Protein AF-A0A383DMU8-F1 (afdb_monomer)

Organism: NCBI:txid408172

pLDDT: mean 81.97, std 8.46, range [46.34, 93.81]

Foldseek 3Di:
DQAWEPLWADLLVCVVVVHQLEPVNPCSVPPVLSVVLRVQVNVVCVVVPPPNDIDSDYSSVSSHVSVVVVVVVVVVVVVVVCVVCVLQCPPDDPPDDCPPHDRDRDCPSVLQVVLVVCVVVVNHHDDDDDDDDDDDDPPDDDDDCCVGPVVPPPVDDDDDDDDDDDDDPPVVD

Secondary structure (DSSP, 8-state):
------S---HHHHHHTT--SSSS-SSTT-HHHHHHHHHHHHHHHHHHTTTTS-----HHHHHHHHHHHHHHHHHHHHHHHHHHHHHHHTTPPTT---TTSPPPP-SHHHHHHHHHHHHHHTSSSSS----------TT-----HIIIIIIIIISS----------PPPGGG-

Radius of gyration: 35.56 Å; Cα contacts (8 Å, |Δi|>4): 123; chains: 1; bounding box: 72×36×106 Å

Mean predicted aligned error: 13.1 Å

Solvent-accessible surface area (backbone atoms only — not comparable to full-atom values): 11157 Å² total; per-residue (Å²): 130,85,67,58,52,84,86,72,53,59,52,66,60,42,42,73,72,71,48,75,58,36,92,81,55,86,49,75,87,36,69,68,52,39,59,46,41,30,52,46,37,52,50,52,44,42,73,74,35,44,90,84,41,92,42,66,68,47,59,53,60,42,36,36,55,50,53,51,52,56,53,49,53,52,50,52,54,50,53,52,54,46,65,74,41,43,68,52,53,60,90,57,71,90,86,73,85,57,80,100,51,86,81,73,82,59,63,62,57,59,47,59,58,44,24,57,52,25,36,75,70,71,78,45,53,88,60,87,90,80,88,84,87,80,90,86,60,94,93,65,92,80,80,65,56,54,75,73,40,23,61,75,76,65,74,50,93,77,84,91,88,81,85,84,87,80,77,81,58,78,86,83,107

Structure (mmCIF, N/CA/C/O backbone):
data_AF-A0A383DMU8-F1
#
_entry.id   AF-A0A383DMU8-F1
#
loop_
_atom_site.group_PDB
_atom_site.id
_atom_site.type_symbol
_atom_site.label_atom_id
_atom_site.label_alt_id
_atom_site.label_comp_id
_atom_site.label_asym_id
_atom_site.label_entity_id
_atom_site.label_seq_id
_atom_site.pdbx_PDB_ins_code
_atom_site.Cartn_x
_atom_site.Cartn_y
_atom_site.Cartn_z
_atom_site.occupancy
_atom_site.B_iso_or_equiv
_atom_site.auth_seq_id
_atom_site.auth_comp_id
_atom_site.auth_asym_id
_atom_site.auth_atom_id
_atom_site.pdbx_PDB_model_num
ATOM 1 N N . MET A 1 1 ? 6.162 -5.102 -42.170 1.00 58.09 1 MET A N 1
ATOM 2 C CA . MET A 1 1 ? 7.513 -5.240 -41.597 1.00 58.09 1 MET A CA 1
ATOM 3 C C . MET A 1 1 ? 7.301 -5.557 -40.138 1.00 58.09 1 MET A C 1
ATOM 5 O O . MET A 1 1 ? 6.495 -4.875 -39.518 1.00 58.09 1 MET A O 1
ATOM 9 N N . GLU A 1 2 ? 7.880 -6.646 -39.657 1.00 69.31 2 GLU A N 1
ATOM 10 C CA . GLU A 1 2 ? 7.761 -7.047 -38.256 1.00 69.31 2 GLU A CA 1
ATOM 11 C C . GLU A 1 2 ? 8.445 -5.996 -37.378 1.00 69.31 2 GLU A C 1
ATOM 13 O O . GLU A 1 2 ? 9.512 -5.488 -37.734 1.00 69.31 2 GLU A O 1
ATOM 18 N N . ALA A 1 3 ? 7.771 -5.583 -36.309 1.00 76.88 3 ALA A N 1
ATOM 19 C CA . ALA A 1 3 ? 8.238 -4.509 -35.451 1.00 76.88 3 ALA A CA 1
ATOM 20 C C . ALA A 1 3 ? 9.238 -5.106 -34.450 1.00 76.88 3 ALA A C 1
ATOM 22 O O . ALA A 1 3 ? 8.846 -5.793 -33.513 1.00 76.88 3 ALA A O 1
ATOM 23 N N . ILE A 1 4 ? 10.530 -4.919 -34.720 1.00 84.38 4 ILE A N 1
ATOM 24 C CA . ILE A 1 4 ? 11.628 -5.405 -33.876 1.00 84.38 4 ILE A CA 1
ATOM 25 C C . ILE A 1 4 ? 12.068 -4.270 -32.954 1.00 84.38 4 ILE A C 1
ATOM 27 O O . ILE A 1 4 ? 12.128 -3.113 -33.383 1.00 84.38 4 ILE A O 1
ATOM 31 N N . TRP A 1 5 ? 12.427 -4.621 -31.719 1.00 85.75 5 TRP A N 1
ATOM 32 C CA . TRP A 1 5 ? 12.979 -3.703 -30.731 1.00 85.75 5 TRP A CA 1
ATOM 33 C C . TRP A 1 5 ? 14.100 -2.830 -31.334 1.00 85.75 5 TRP A C 1
ATOM 35 O O . TRP A 1 5 ? 15.107 -3.374 -31.803 1.00 85.75 5 TRP A O 1
ATOM 45 N N . PRO A 1 6 ? 13.988 -1.488 -31.294 1.00 83.50 6 PRO A N 1
ATOM 46 C CA . PRO A 1 6 ? 14.930 -0.590 -31.969 1.00 83.50 6 PRO A CA 1
ATOM 47 C C . PRO A 1 6 ? 16.274 -0.432 -31.235 1.00 83.50 6 PRO A C 1
ATOM 49 O O . PRO A 1 6 ? 17.180 0.228 -31.739 1.00 83.50 6 PRO A O 1
ATOM 52 N N . GLY A 1 7 ? 16.431 -1.033 -30.050 1.00 82.12 7 GLY A N 1
ATOM 53 C CA . GLY A 1 7 ? 17.655 -0.944 -29.247 1.00 82.12 7 GLY A CA 1
ATOM 54 C C . GLY A 1 7 ? 17.663 0.186 -28.220 1.00 82.12 7 GLY A C 1
ATOM 55 O O . GLY A 1 7 ? 18.616 0.280 -27.446 1.00 82.12 7 GLY A O 1
ATOM 56 N N . SER A 1 8 ? 16.613 1.001 -28.187 1.00 85.38 8 SER A N 1
ATOM 57 C CA . SER A 1 8 ? 16.425 2.106 -27.252 1.00 85.38 8 SER A CA 1
ATOM 58 C C . SER A 1 8 ? 14.949 2.280 -26.911 1.00 85.38 8 SER A C 1
ATOM 60 O O . SER A 1 8 ? 14.076 1.838 -27.649 1.00 85.38 8 SER A O 1
ATOM 62 N N . SER A 1 9 ? 14.697 2.955 -25.797 1.00 88.25 9 SER A N 1
ATOM 63 C CA . SER A 1 9 ? 13.372 3.361 -25.339 1.00 88.25 9 SER A CA 1
ATOM 64 C C . SER A 1 9 ? 13.342 4.882 -25.275 1.00 88.25 9 SER A C 1
ATOM 66 O O . SER A 1 9 ? 14.337 5.471 -24.842 1.00 88.25 9 SER A O 1
ATOM 68 N N . SER A 1 10 ? 12.232 5.478 -25.704 1.00 88.00 10 SER A N 1
ATOM 69 C CA . SER A 1 10 ? 12.032 6.929 -25.747 1.00 88.00 10 SER A CA 1
ATOM 70 C C . SER A 1 10 ? 10.674 7.315 -25.148 1.00 88.00 10 SER A C 1
ATOM 72 O O . SER A 1 10 ? 9.817 7.889 -25.824 1.00 88.00 10 SER A O 1
ATOM 74 N N . PHE A 1 11 ? 10.460 6.999 -23.868 1.00 89.69 11 PHE A N 1
ATOM 75 C CA . PHE A 1 11 ? 9.178 7.219 -23.193 1.00 89.69 11 PHE A CA 1
ATOM 76 C C . PHE A 1 11 ? 8.732 8.683 -23.287 1.00 89.69 11 PHE A C 1
ATOM 78 O O . PHE A 1 11 ? 7.648 8.981 -23.788 1.00 89.69 11 PHE A O 1
ATOM 85 N N . SER A 1 12 ? 9.585 9.619 -22.864 1.00 86.75 12 SER A N 1
ATOM 86 C CA . SER A 1 12 ? 9.238 11.046 -22.816 1.00 86.75 12 SER A CA 1
ATOM 87 C C . SER A 1 12 ? 8.983 11.654 -24.197 1.00 86.75 12 SER A C 1
ATOM 89 O O . SER A 1 12 ? 8.193 12.587 -24.316 1.00 86.75 12 SER A O 1
ATOM 91 N N . GLU A 1 13 ? 9.629 11.134 -25.244 1.00 86.06 13 GLU A N 1
ATOM 92 C CA . GLU A 1 13 ? 9.410 11.585 -26.624 1.00 86.06 13 GLU A CA 1
ATOM 93 C C . GLU A 1 13 ? 8.046 11.111 -27.135 1.00 86.06 13 GLU A C 1
ATOM 95 O O . GLU A 1 13 ? 7.332 11.892 -27.762 1.00 86.06 13 GLU A O 1
ATOM 100 N N . SER A 1 14 ? 7.652 9.873 -26.810 1.00 85.19 14 SER A N 1
ATOM 101 C CA . SER A 1 14 ? 6.321 9.356 -27.149 1.00 85.19 14 SER A CA 1
ATOM 102 C C . SER A 1 14 ? 5.210 10.143 -26.441 1.00 85.19 14 SER A C 1
ATOM 104 O O . SER A 1 14 ? 4.265 10.589 -27.088 1.00 85.19 14 SER A O 1
ATOM 106 N N . TYR A 1 15 ? 5.381 10.446 -25.149 1.00 86.19 15 TYR A N 1
ATOM 107 C CA . TYR A 1 15 ? 4.432 11.265 -24.395 1.00 86.19 15 TYR A CA 1
ATOM 108 C C . TYR A 1 15 ? 4.341 12.700 -24.941 1.00 86.19 15 TYR A C 1
ATOM 110 O O . TYR A 1 15 ? 3.251 13.243 -25.122 1.00 86.19 15 TYR A O 1
ATOM 118 N N . ALA A 1 16 ? 5.480 13.320 -25.273 1.00 84.31 16 ALA A N 1
ATOM 119 C CA . ALA A 1 16 ? 5.519 14.663 -25.857 1.00 84.31 16 ALA A CA 1
ATOM 120 C C . ALA A 1 16 ? 4.889 14.733 -27.260 1.00 84.31 16 ALA A C 1
ATOM 122 O O . ALA A 1 16 ? 4.402 15.793 -27.658 1.00 84.31 16 ALA A O 1
ATOM 123 N N . ALA A 1 17 ? 4.872 13.618 -27.997 1.00 84.19 17 ALA A N 1
ATOM 124 C CA . ALA A 1 17 ? 4.175 13.492 -29.275 1.00 84.19 17 ALA A CA 1
ATOM 125 C C . ALA A 1 17 ? 2.642 13.391 -29.128 1.00 84.19 17 ALA A C 1
ATOM 127 O O . ALA A 1 17 ? 1.936 13.394 -30.135 1.00 84.19 17 ALA A O 1
ATOM 128 N N . GLY A 1 18 ? 2.123 13.358 -27.895 1.00 79.00 18 GLY A N 1
ATOM 129 C CA . GLY A 1 18 ? 0.696 13.236 -27.600 1.00 79.00 18 GLY A CA 1
ATOM 130 C C . GLY A 1 18 ? 0.189 11.795 -27.585 1.00 79.00 18 GLY A C 1
ATOM 131 O O . GLY A 1 18 ? -1.024 11.590 -27.544 1.00 79.00 18 GLY A O 1
ATOM 132 N N . GLU A 1 19 ? 1.090 10.812 -27.618 1.00 82.94 19 GLU A N 1
ATOM 133 C CA . GLU A 1 19 ? 0.740 9.404 -27.443 1.00 82.94 19 GLU A CA 1
ATOM 134 C C . GLU A 1 19 ? 0.493 9.097 -25.960 1.00 82.94 19 GLU A C 1
ATOM 136 O O . GLU A 1 19 ? 0.987 9.788 -25.067 1.00 82.94 19 GLU A O 1
ATOM 141 N N . SER A 1 20 ? -0.267 8.035 -25.691 1.00 83.94 20 SER A N 1
ATOM 142 C CA . SER A 1 20 ? -0.412 7.465 -24.347 1.00 83.94 20 SER A CA 1
ATOM 143 C C . SER A 1 20 ? 0.563 6.290 -24.207 1.00 83.94 20 SER A C 1
ATOM 145 O O . SER A 1 20 ? 0.219 5.180 -24.622 1.00 83.94 20 SER A O 1
ATOM 147 N N . PRO A 1 21 ? 1.796 6.512 -23.703 1.00 83.88 21 PRO A N 1
ATOM 148 C CA . PRO A 1 21 ? 2.819 5.468 -23.617 1.00 83.88 21 PRO A CA 1
ATOM 149 C C . PRO A 1 21 ? 2.405 4.313 -22.711 1.00 83.88 21 PRO A C 1
ATOM 151 O O . PRO A 1 21 ? 2.815 3.174 -22.940 1.00 83.88 21 PRO A O 1
ATOM 154 N N . THR A 1 22 ? 1.587 4.590 -21.697 1.00 89.00 22 THR A N 1
ATOM 155 C CA . THR A 1 22 ? 1.036 3.567 -20.818 1.00 89.00 22 THR A CA 1
ATOM 156 C C . THR A 1 22 ? -0.494 3.513 -20.910 1.00 89.00 22 THR A C 1
ATOM 158 O O . THR A 1 22 ? -1.134 4.529 -21.196 1.00 89.00 22 THR A O 1
ATOM 161 N N . PRO A 1 23 ? -1.123 2.338 -20.705 1.00 86.06 23 PRO A N 1
ATOM 162 C CA . PRO A 1 23 ? -2.574 2.209 -20.819 1.00 86.06 23 PRO A CA 1
ATOM 163 C C . PRO A 1 23 ? -3.357 2.977 -19.753 1.00 86.06 23 PRO A C 1
ATOM 165 O O . PRO A 1 23 ? -4.471 3.424 -20.038 1.00 86.06 23 PRO A O 1
ATOM 168 N N . TRP A 1 24 ? -2.827 3.091 -18.528 1.00 85.75 24 TRP A N 1
ATOM 169 C CA . TRP A 1 24 ? -3.516 3.788 -17.440 1.00 85.75 24 TRP A CA 1
ATOM 170 C C . TRP A 1 24 ? -3.063 5.239 -17.277 1.00 85.75 24 TRP A C 1
ATOM 172 O O . TRP A 1 24 ? -3.841 6.046 -16.763 1.00 85.75 24 TRP A O 1
ATOM 182 N N . GLY A 1 25 ? -1.856 5.588 -17.724 1.00 88.38 25 GLY A N 1
ATOM 183 C CA . GLY A 1 25 ? -1.352 6.957 -17.688 1.00 88.38 25 GLY A CA 1
ATOM 184 C C . GLY A 1 25 ? -1.151 7.495 -16.272 1.00 88.38 25 GLY A C 1
ATOM 185 O O . GLY A 1 25 ? -1.189 8.708 -16.063 1.00 88.38 25 GLY A O 1
ATOM 186 N N . LEU A 1 26 ? -0.980 6.618 -15.276 1.00 88.25 26 LEU A N 1
ATOM 187 C CA . LEU A 1 26 ? -0.925 7.011 -13.862 1.00 88.25 26 LEU A CA 1
ATOM 188 C C . LEU A 1 26 ? 0.337 7.811 -13.540 1.00 88.25 26 LEU A C 1
ATOM 190 O O . LEU A 1 26 ? 0.319 8.671 -12.658 1.00 88.25 26 LEU A O 1
ATOM 194 N N . TYR A 1 27 ? 1.424 7.514 -14.251 1.00 90.12 27 TYR A N 1
ATOM 195 C CA . TYR A 1 27 ? 2.757 8.051 -13.984 1.00 90.12 27 TYR A CA 1
ATOM 196 C C . TYR A 1 27 ? 3.387 8.736 -15.205 1.00 90.12 27 TYR A C 1
ATOM 198 O O . TYR A 1 27 ? 4.564 9.086 -15.170 1.00 90.12 27 TYR A O 1
ATOM 206 N N . ASP A 1 28 ? 2.623 8.973 -16.274 1.00 88.75 28 ASP A N 1
ATOM 207 C CA . ASP A 1 28 ? 3.149 9.518 -17.536 1.00 88.75 28 ASP A CA 1
ATOM 208 C C . ASP A 1 28 ? 3.741 10.930 -17.383 1.00 88.75 28 ASP A C 1
ATOM 210 O O . ASP A 1 28 ? 4.656 11.318 -18.105 1.00 88.75 28 ASP A O 1
ATOM 214 N N . THR A 1 29 ? 3.260 11.697 -16.401 1.00 88.94 29 THR A N 1
ATOM 215 C CA . THR A 1 29 ? 3.792 13.027 -16.068 1.00 88.94 29 THR A CA 1
ATOM 216 C C . THR A 1 29 ? 4.976 12.998 -15.099 1.00 88.94 29 THR A C 1
ATOM 218 O O . THR A 1 29 ? 5.561 14.047 -14.827 1.00 88.94 29 THR A O 1
ATOM 221 N N . ASP A 1 30 ? 5.301 11.842 -14.517 1.00 90.56 30 ASP A N 1
ATOM 222 C CA . ASP A 1 30 ? 6.342 11.713 -13.498 1.00 90.56 30 ASP A CA 1
ATOM 223 C C . ASP A 1 30 ? 7.722 11.502 -14.143 1.00 90.56 30 ASP A C 1
ATOM 225 O O . ASP A 1 30 ? 8.009 10.494 -14.794 1.00 90.56 30 ASP A O 1
ATOM 229 N N . ASN A 1 31 ? 8.618 12.466 -13.930 1.00 90.56 31 ASN A N 1
ATOM 230 C CA . ASN A 1 31 ? 9.966 12.441 -14.487 1.00 90.56 31 ASN A CA 1
ATOM 231 C C . ASN A 1 31 ? 10.832 11.289 -13.935 1.00 90.56 31 ASN A C 1
ATOM 233 O O . ASN A 1 31 ? 11.716 10.797 -14.638 1.00 90.56 31 ASN A O 1
ATOM 237 N N . GLU A 1 32 ? 10.614 10.844 -12.693 1.00 91.44 32 GLU A N 1
ATOM 238 C CA . GLU A 1 32 ? 11.346 9.696 -12.141 1.00 91.44 32 GLU A CA 1
ATOM 239 C C . GLU A 1 32 ? 10.857 8.381 -12.748 1.00 91.44 32 GLU A C 1
ATOM 241 O O . GLU A 1 32 ? 11.673 7.509 -13.076 1.00 91.44 32 GLU A O 1
ATOM 246 N N . PHE A 1 33 ? 9.543 8.254 -12.943 1.00 92.50 33 PHE A N 1
ATOM 247 C CA . PHE A 1 33 ? 8.941 7.089 -13.581 1.00 92.50 33 PHE A CA 1
ATOM 248 C C . PHE A 1 33 ? 9.378 6.969 -15.039 1.00 92.50 33 PHE A C 1
ATOM 250 O O . PHE A 1 33 ? 9.944 5.944 -15.413 1.00 92.50 33 PHE A O 1
ATOM 257 N N . THR A 1 34 ? 9.196 8.024 -15.837 1.00 91.31 34 THR A N 1
ATOM 258 C CA . THR A 1 34 ? 9.556 8.046 -17.268 1.00 91.31 34 THR A CA 1
ATOM 259 C C . THR A 1 34 ? 11.032 7.689 -17.493 1.00 91.31 34 THR A C 1
ATOM 261 O O . THR A 1 34 ? 11.350 6.787 -18.268 1.00 91.31 34 THR A O 1
ATOM 264 N N . ALA A 1 35 ? 11.950 8.283 -16.720 1.00 91.88 35 ALA A N 1
ATOM 265 C CA . ALA A 1 35 ? 13.378 7.966 -16.796 1.00 91.88 35 ALA A CA 1
ATOM 266 C C . ALA A 1 35 ? 13.716 6.530 -16.345 1.00 91.88 35 ALA A C 1
ATOM 268 O O . ALA A 1 35 ? 14.719 5.951 -16.781 1.00 91.88 35 ALA A O 1
ATOM 269 N N . SER A 1 36 ? 12.927 5.955 -15.436 1.00 93.00 36 SER A N 1
ATOM 270 C CA . SER A 1 36 ? 13.098 4.574 -14.972 1.00 93.00 36 SER A CA 1
ATOM 271 C C . SER A 1 36 ? 12.505 3.563 -15.950 1.00 93.00 36 SER A C 1
ATOM 273 O O . SER A 1 36 ? 13.098 2.501 -16.138 1.00 93.00 36 SER A O 1
ATOM 275 N N . ALA A 1 37 ? 11.412 3.913 -16.628 1.00 92.69 37 ALA A N 1
ATOM 276 C CA . ALA A 1 37 ? 10.772 3.104 -17.656 1.00 92.69 37 ALA A CA 1
ATOM 277 C C . ALA A 1 37 ? 11.727 2.852 -18.835 1.00 92.69 37 ALA A C 1
ATOM 279 O O . ALA A 1 37 ? 11.906 1.704 -19.246 1.00 92.69 37 ALA A O 1
ATOM 280 N N . ASP A 1 38 ? 12.448 3.882 -19.295 1.00 92.62 38 ASP A N 1
ATOM 281 C CA . ASP A 1 38 ? 13.452 3.729 -20.356 1.00 92.62 38 ASP A CA 1
ATOM 282 C C . ASP A 1 38 ? 14.620 2.823 -19.938 1.00 92.62 38 ASP A C 1
ATOM 284 O O . ASP A 1 38 ? 15.114 1.997 -20.716 1.00 92.62 38 ASP A O 1
ATOM 288 N N . LYS A 1 39 ? 15.071 2.932 -18.683 1.00 92.94 39 LYS A N 1
ATOM 289 C CA . LYS A 1 39 ? 16.115 2.050 -18.135 1.00 92.94 39 LYS A CA 1
ATOM 290 C C . LYS A 1 39 ? 15.618 0.613 -18.005 1.00 92.94 39 LYS A C 1
ATOM 292 O O . LYS A 1 39 ? 16.369 -0.313 -18.318 1.00 92.94 39 LYS A O 1
ATOM 297 N N . PHE A 1 40 ? 14.375 0.428 -17.564 1.00 93.56 40 PHE A N 1
ATOM 298 C CA . PHE A 1 40 ? 13.742 -0.877 -17.424 1.00 93.56 40 PHE A CA 1
ATOM 299 C C . PHE A 1 40 ? 13.590 -1.570 -18.778 1.00 93.56 40 PHE A C 1
ATOM 301 O O . PHE A 1 40 ? 14.017 -2.715 -18.904 1.00 93.56 40 PHE A O 1
ATOM 308 N N . ALA A 1 41 ? 13.090 -0.876 -19.802 1.00 93.19 41 ALA A N 1
ATOM 309 C CA . ALA A 1 41 ? 12.941 -1.431 -21.146 1.00 93.19 41 ALA A CA 1
ATOM 310 C C . ALA A 1 41 ? 14.293 -1.891 -21.723 1.00 93.19 41 ALA A C 1
ATOM 312 O O . ALA A 1 41 ? 14.433 -3.022 -22.189 1.00 93.19 41 ALA A O 1
ATOM 313 N N . ASN A 1 42 ? 15.343 -1.074 -21.572 1.00 92.00 42 ASN A N 1
ATOM 314 C CA . ASN A 1 42 ? 16.703 -1.449 -21.971 1.00 92.00 42 ASN A CA 1
ATOM 315 C C . ASN A 1 42 ? 17.251 -2.658 -21.193 1.00 92.00 42 ASN A C 1
ATOM 317 O O . ASN A 1 42 ? 17.947 -3.506 -21.757 1.00 92.00 42 ASN A O 1
ATOM 321 N N . TRP A 1 43 ? 16.980 -2.738 -19.890 1.00 93.31 43 TRP A N 1
ATOM 322 C CA . TRP A 1 43 ? 17.396 -3.868 -19.061 1.00 93.31 43 TRP A CA 1
ATOM 323 C C . TRP A 1 43 ? 16.647 -5.155 -19.429 1.00 93.31 43 TRP A C 1
ATOM 325 O O . TRP A 1 43 ? 17.274 -6.206 -19.575 1.00 93.31 43 TRP A O 1
ATOM 335 N N . ALA A 1 44 ? 15.332 -5.070 -19.635 1.00 92.75 44 ALA A N 1
ATOM 336 C CA . ALA A 1 44 ? 14.481 -6.189 -20.014 1.00 92.75 44 ALA A CA 1
ATOM 337 C C . ALA A 1 44 ? 14.875 -6.739 -21.390 1.00 92.75 44 ALA A C 1
ATOM 339 O O . ALA A 1 44 ? 15.099 -7.942 -21.522 1.00 92.75 44 ALA A O 1
ATOM 340 N N . ALA A 1 45 ? 15.088 -5.864 -22.378 1.00 91.69 45 ALA A N 1
ATOM 341 C CA . ALA A 1 45 ? 15.561 -6.250 -23.705 1.00 91.69 45 ALA A CA 1
ATOM 342 C C . ALA A 1 45 ? 16.929 -6.960 -23.649 1.00 91.69 45 ALA A C 1
ATOM 344 O O . ALA A 1 45 ? 17.120 -8.016 -24.251 1.00 91.69 45 ALA A O 1
ATOM 345 N N . LYS A 1 46 ? 17.884 -6.455 -22.856 1.00 91.50 46 LYS A N 1
ATOM 346 C CA . LYS A 1 46 ? 19.180 -7.138 -22.664 1.00 91.50 46 LYS A CA 1
ATOM 347 C C . LYS A 1 46 ? 19.025 -8.507 -22.007 1.00 91.50 46 LYS A C 1
ATOM 349 O O . LYS A 1 46 ? 19.689 -9.457 -22.411 1.00 91.50 46 LYS A O 1
ATOM 354 N N . ARG A 1 47 ? 18.142 -8.627 -21.012 1.00 91.38 47 ARG A N 1
ATOM 355 C CA . ARG A 1 47 ? 17.878 -9.894 -20.315 1.00 91.38 47 ARG A CA 1
ATOM 356 C C . ARG A 1 47 ? 17.237 -10.938 -21.229 1.00 91.38 47 ARG A C 1
ATOM 358 O O . ARG A 1 47 ? 17.517 -12.122 -21.081 1.00 91.38 47 ARG A O 1
ATOM 365 N N . LEU A 1 48 ? 16.412 -10.494 -22.170 1.00 90.94 48 LEU A N 1
ATOM 366 C CA . LEU A 1 48 ? 15.798 -11.334 -23.195 1.00 90.94 48 LEU A CA 1
ATOM 367 C C . LEU A 1 48 ? 16.770 -11.724 -24.321 1.00 90.94 48 LEU A C 1
ATOM 369 O O . LEU A 1 48 ? 16.442 -12.603 -25.108 1.00 90.94 48 LEU A O 1
ATOM 373 N N . GLY A 1 49 ? 17.968 -11.132 -24.379 1.00 89.69 49 GLY A N 1
ATOM 374 C CA . GLY A 1 49 ? 19.043 -11.548 -25.284 1.00 89.69 49 GLY A CA 1
ATOM 375 C C . GLY A 1 49 ? 19.401 -10.552 -26.387 1.00 89.69 49 GLY A C 1
ATOM 376 O O . GLY A 1 49 ? 20.235 -10.882 -27.230 1.00 89.69 49 GLY A O 1
ATOM 377 N N . TYR A 1 50 ? 18.840 -9.339 -26.396 1.00 89.75 50 TYR A N 1
ATOM 378 C CA . TYR A 1 50 ? 19.280 -8.287 -27.318 1.00 89.75 50 TYR A CA 1
ATOM 379 C C . TYR A 1 50 ? 20.727 -7.862 -27.004 1.00 89.75 50 TYR A C 1
ATOM 381 O O . TYR A 1 50 ? 21.060 -7.668 -25.829 1.00 89.75 50 TYR A O 1
ATOM 389 N N . PRO A 1 51 ? 21.606 -7.678 -28.009 1.00 88.19 51 PRO A N 1
ATOM 390 C CA . PRO A 1 51 ? 21.348 -7.674 -29.458 1.00 88.19 51 PRO A CA 1
ATOM 391 C C . PRO A 1 51 ? 21.582 -9.019 -30.174 1.00 88.19 51 PRO A C 1
ATOM 393 O O . PRO A 1 51 ? 21.570 -9.063 -31.399 1.00 88.19 51 PRO A O 1
ATOM 396 N N . ILE A 1 52 ? 21.846 -10.108 -29.446 1.00 88.12 52 ILE A N 1
ATOM 397 C CA . ILE A 1 52 ? 22.155 -11.426 -30.035 1.00 88.12 52 ILE A CA 1
ATOM 398 C C . ILE A 1 52 ? 20.891 -12.075 -30.616 1.00 88.12 52 ILE A C 1
ATOM 400 O O . ILE A 1 52 ? 20.951 -12.715 -31.663 1.00 88.12 52 ILE A O 1
ATOM 404 N N . MET A 1 53 ? 19.753 -11.902 -29.942 1.00 88.69 53 MET A N 1
ATOM 405 C CA . MET A 1 53 ? 18.438 -12.353 -30.395 1.00 88.69 53 MET A CA 1
ATOM 406 C C . MET A 1 53 ? 17.555 -11.154 -30.745 1.00 88.69 53 MET A C 1
ATOM 408 O O . MET A 1 53 ? 17.620 -10.112 -30.087 1.00 88.69 53 MET A O 1
ATOM 412 N N . ALA A 1 54 ? 16.725 -11.312 -31.778 1.00 88.25 54 ALA A N 1
ATOM 413 C CA . ALA A 1 54 ? 15.703 -10.332 -32.124 1.00 88.25 54 ALA A CA 1
ATOM 414 C C . ALA A 1 54 ? 14.550 -10.411 -31.115 1.00 88.25 54 ALA A C 1
ATOM 416 O O . ALA A 1 54 ? 14.115 -11.500 -30.746 1.00 88.25 54 ALA A O 1
ATOM 417 N N . ILE A 1 55 ? 14.079 -9.252 -30.665 1.00 87.69 55 ILE A N 1
ATOM 418 C CA . ILE A 1 55 ? 12.980 -9.128 -29.710 1.00 87.69 55 ILE A CA 1
ATOM 419 C C . ILE A 1 55 ? 11.819 -8.444 -30.421 1.00 87.69 55 ILE A C 1
ATOM 421 O O . ILE A 1 55 ? 12.004 -7.369 -30.985 1.00 87.69 55 ILE A O 1
ATOM 425 N N . GLU A 1 56 ? 10.644 -9.069 -30.378 1.00 89.75 56 GLU A N 1
ATOM 426 C CA . GLU A 1 56 ? 9.393 -8.549 -30.962 1.00 89.75 56 GLU A CA 1
ATOM 427 C C . GLU A 1 56 ? 8.585 -7.688 -29.976 1.00 89.75 56 GLU A C 1
ATOM 429 O O . GLU A 1 56 ? 7.666 -6.972 -30.366 1.00 89.75 56 GLU A O 1
ATOM 434 N N . LEU A 1 57 ? 8.911 -7.760 -28.681 1.00 88.56 57 LEU A N 1
ATOM 435 C CA . LEU A 1 57 ? 8.354 -6.864 -27.668 1.00 88.56 57 LEU A CA 1
ATOM 436 C C . LEU A 1 57 ? 8.861 -5.441 -27.908 1.00 88.56 57 LEU A C 1
ATOM 438 O O . LEU A 1 57 ? 10.071 -5.206 -27.948 1.00 88.56 57 LEU A O 1
ATOM 442 N N . GLN A 1 58 ? 7.919 -4.509 -28.010 1.00 88.88 58 GLN A N 1
ATOM 443 C CA . GLN A 1 58 ? 8.177 -3.085 -28.142 1.00 88.88 58 GLN A CA 1
ATOM 444 C C . GLN A 1 58 ? 8.192 -2.405 -26.770 1.00 88.88 58 GLN A C 1
ATOM 446 O O . GLN A 1 58 ? 7.953 -2.994 -25.712 1.00 88.88 58 GLN A O 1
ATOM 451 N N . ASP A 1 59 ? 8.529 -1.128 -26.806 1.00 87.44 59 ASP A N 1
ATOM 452 C CA . ASP A 1 59 ? 8.693 -0.241 -25.660 1.00 87.44 59 ASP A CA 1
ATOM 453 C C . ASP A 1 59 ? 7.395 -0.082 -24.882 1.00 87.44 59 ASP A C 1
ATOM 455 O O . ASP A 1 59 ? 7.388 -0.269 -23.667 1.00 87.44 59 ASP A O 1
ATOM 459 N N . THR A 1 60 ? 6.284 0.065 -25.594 1.00 88.69 60 THR A N 1
ATOM 460 C CA . THR A 1 60 ? 4.927 0.072 -25.030 1.00 88.69 60 THR A CA 1
ATOM 461 C C . THR A 1 60 ? 4.610 -1.138 -24.142 1.00 88.69 60 THR A C 1
ATOM 463 O O . THR A 1 60 ? 4.050 -0.966 -23.055 1.00 88.69 60 THR A O 1
ATOM 466 N N . GLN A 1 61 ? 4.995 -2.365 -24.524 1.00 89.94 61 GLN A N 1
ATOM 467 C CA . GLN A 1 61 ? 4.759 -3.541 -23.674 1.00 89.94 61 GLN A CA 1
ATOM 468 C C . GLN A 1 61 ? 5.635 -3.524 -22.416 1.00 89.94 61 GLN A C 1
ATOM 470 O O . GLN A 1 61 ? 5.168 -3.901 -21.338 1.00 89.94 61 GLN A O 1
ATOM 475 N N . PHE A 1 62 ? 6.887 -3.066 -22.519 1.00 91.75 62 PHE A N 1
ATOM 476 C CA . PHE A 1 62 ? 7.757 -2.930 -21.349 1.00 91.75 62 PHE A CA 1
ATOM 477 C C . PHE A 1 62 ? 7.267 -1.838 -20.394 1.00 91.75 62 PHE A C 1
ATOM 479 O O . PHE A 1 62 ? 7.265 -2.058 -19.183 1.00 91.75 62 PHE A O 1
ATOM 486 N N . TRP A 1 63 ? 6.812 -0.698 -20.915 1.00 92.56 63 TRP A N 1
ATOM 487 C CA . TRP A 1 63 ? 6.254 0.392 -20.116 1.00 92.56 63 TRP A CA 1
ATOM 488 C C . TRP A 1 63 ? 4.976 -0.024 -19.394 1.00 92.56 63 TRP A C 1
ATOM 490 O O . TRP A 1 63 ? 4.839 0.248 -18.205 1.00 92.56 63 TRP A O 1
ATOM 500 N N . THR A 1 64 ? 4.093 -0.763 -20.071 1.00 92.25 64 THR A N 1
ATOM 501 C CA . THR A 1 64 ? 2.866 -1.305 -19.466 1.00 92.25 64 THR A CA 1
ATOM 502 C C . THR A 1 64 ? 3.186 -2.246 -18.303 1.00 92.25 64 THR A C 1
ATOM 504 O O . THR A 1 64 ? 2.629 -2.110 -17.217 1.00 92.25 64 THR A O 1
ATOM 507 N N . CYS A 1 65 ? 4.128 -3.177 -18.499 1.00 92.06 65 CYS A N 1
ATOM 508 C CA . CYS A 1 65 ? 4.543 -4.104 -17.443 1.00 92.06 65 CYS A CA 1
ATOM 509 C C . CYS A 1 65 ? 5.179 -3.368 -16.249 1.00 92.06 65 CYS A C 1
ATOM 511 O O . CYS A 1 65 ? 4.996 -3.754 -15.091 1.00 92.06 65 CYS A O 1
ATOM 513 N N . PHE A 1 66 ? 5.921 -2.293 -16.524 1.00 93.56 66 PHE A N 1
ATOM 514 C CA . PHE A 1 66 ? 6.530 -1.466 -15.491 1.00 93.56 66 PHE A CA 1
ATOM 515 C C . PHE A 1 66 ? 5.486 -0.671 -14.695 1.00 93.56 66 PHE A C 1
ATOM 517 O O . PHE A 1 66 ? 5.549 -0.670 -13.466 1.00 93.56 66 PHE A O 1
ATOM 524 N N . GLU A 1 67 ? 4.502 -0.062 -15.367 1.00 93.81 67 GLU A N 1
ATOM 525 C CA . GLU A 1 67 ? 3.378 0.630 -14.721 1.00 93.81 67 GLU A CA 1
ATOM 526 C C . GLU A 1 67 ? 2.609 -0.320 -13.791 1.00 93.81 67 GLU A C 1
ATOM 528 O O . GLU A 1 67 ? 2.447 -0.024 -12.605 1.00 93.81 67 GLU A O 1
ATOM 533 N N . GLU A 1 68 ? 2.232 -1.500 -14.295 1.00 93.00 68 GLU A N 1
ATOM 534 C CA . GLU A 1 68 ? 1.542 -2.532 -13.514 1.00 93.00 68 GLU A CA 1
ATOM 535 C C . GLU A 1 68 ? 2.339 -2.919 -12.261 1.00 93.00 68 GLU A C 1
ATOM 537 O O . GLU A 1 68 ? 1.804 -2.907 -11.152 1.00 93.00 68 GLU A O 1
ATOM 542 N N . SER A 1 69 ? 3.637 -3.194 -12.416 1.00 93.19 69 SER A N 1
ATOM 543 C CA . SER A 1 69 ? 4.504 -3.628 -11.314 1.00 93.19 69 SER A CA 1
ATOM 544 C C . SER A 1 69 ? 4.615 -2.573 -10.204 1.00 93.19 69 SER A C 1
ATOM 546 O O . SER A 1 69 ? 4.599 -2.905 -9.015 1.00 93.19 69 SER A O 1
ATOM 548 N N . VAL A 1 70 ? 4.721 -1.290 -10.570 1.00 92.62 70 VAL A N 1
ATOM 549 C CA . VAL A 1 70 ? 4.804 -0.175 -9.610 1.00 92.62 70 VAL A CA 1
ATOM 550 C C . VAL A 1 70 ? 3.483 -0.006 -8.859 1.00 92.62 70 VAL A C 1
ATOM 552 O O . VAL A 1 70 ? 3.476 0.153 -7.629 1.00 92.62 70 VAL A O 1
ATOM 555 N N . THR A 1 71 ? 2.357 -0.076 -9.571 1.00 92.88 71 THR A N 1
ATOM 556 C CA . THR A 1 71 ? 1.029 0.024 -8.961 1.00 92.88 71 THR A CA 1
ATOM 557 C C . THR A 1 71 ? 0.726 -1.178 -8.065 1.00 92.88 71 THR A C 1
ATOM 559 O O . THR A 1 71 ? 0.222 -0.999 -6.952 1.00 92.88 71 THR A O 1
ATOM 562 N N . GLU A 1 72 ? 1.083 -2.392 -8.485 1.00 93.19 72 GLU A N 1
ATOM 563 C CA . GLU A 1 72 ? 0.880 -3.605 -7.695 1.00 93.19 72 GLU A CA 1
ATOM 564 C C . GLU A 1 72 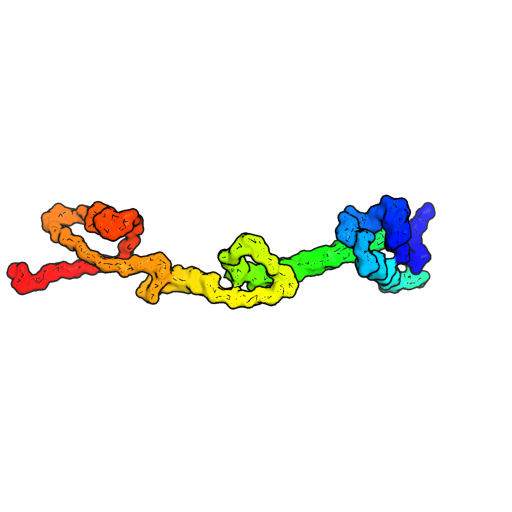? 1.693 -3.564 -6.399 1.00 93.19 72 GLU A C 1
ATOM 566 O O . GLU A 1 72 ? 1.138 -3.761 -5.314 1.00 93.19 72 GLU A O 1
ATOM 571 N N . TYR A 1 73 ? 2.984 -3.233 -6.477 1.00 92.81 73 TYR A N 1
ATOM 572 C CA . TYR A 1 73 ? 3.830 -3.118 -5.290 1.00 92.81 73 TYR A CA 1
ATOM 573 C C . TYR A 1 73 ? 3.273 -2.086 -4.300 1.00 92.81 73 TYR A C 1
ATOM 575 O O . TYR A 1 73 ? 3.158 -2.351 -3.100 1.00 92.81 73 TYR A O 1
ATOM 583 N N . SER A 1 74 ? 2.843 -0.928 -4.806 1.00 89.31 74 SER A N 1
ATOM 584 C CA . SER A 1 74 ? 2.233 0.125 -3.987 1.00 89.31 74 SER A CA 1
ATOM 585 C C . SER A 1 74 ? 0.935 -0.343 -3.316 1.00 89.31 74 SER A C 1
ATOM 587 O O . SER A 1 74 ? 0.705 -0.068 -2.134 1.00 89.31 74 SER A O 1
ATOM 589 N N . SER A 1 75 ? 0.101 -1.095 -4.038 1.00 89.69 75 SER A N 1
ATOM 590 C CA . SER A 1 75 ? -1.115 -1.717 -3.504 1.00 89.69 75 SER A CA 1
ATOM 591 C C . SER A 1 75 ? -0.803 -2.706 -2.378 1.00 89.69 75 SER A C 1
ATOM 593 O O . SER A 1 75 ? -1.416 -2.634 -1.310 1.00 89.69 75 SER A O 1
ATOM 595 N N . GLN A 1 76 ? 0.195 -3.577 -2.563 1.00 91.94 76 GLN A N 1
ATOM 596 C CA . GLN A 1 76 ? 0.607 -4.546 -1.545 1.00 91.94 76 GLN A CA 1
ATOM 597 C C . GLN A 1 76 ? 1.099 -3.848 -0.269 1.00 91.94 76 GLN A C 1
ATOM 599 O O . GLN A 1 76 ? 0.622 -4.160 0.825 1.00 91.94 76 GLN A O 1
ATOM 604 N N . VAL A 1 77 ? 1.990 -2.858 -0.390 1.00 88.75 77 VAL A N 1
ATOM 605 C CA . VAL A 1 77 ? 2.493 -2.078 0.756 1.00 88.75 77 VAL A CA 1
ATOM 606 C C . VAL A 1 77 ? 1.343 -1.407 1.509 1.00 88.75 77 VAL A C 1
ATOM 608 O O . VAL A 1 77 ? 1.274 -1.479 2.738 1.00 88.75 77 VAL A O 1
ATOM 611 N N . ASN A 1 78 ? 0.398 -0.803 0.788 1.00 86.81 78 ASN A N 1
ATOM 612 C CA . ASN A 1 78 ? -0.779 -0.193 1.400 1.00 86.81 78 ASN A CA 1
ATOM 613 C C . ASN A 1 78 ? -1.671 -1.230 2.092 1.00 86.81 78 ASN A C 1
ATOM 615 O O . ASN A 1 78 ? -2.133 -0.989 3.207 1.00 86.81 78 ASN A O 1
ATOM 619 N N . GLN A 1 79 ? -1.875 -2.404 1.492 1.00 87.88 79 GLN A N 1
ATOM 620 C CA . GLN A 1 79 ? -2.677 -3.469 2.088 1.00 87.88 79 GLN A CA 1
ATOM 621 C C . GLN A 1 79 ? -2.075 -3.966 3.409 1.00 87.88 79 GLN A C 1
ATOM 623 O O . GLN A 1 79 ? -2.810 -4.150 4.384 1.00 87.88 79 GLN A O 1
ATOM 628 N N . PHE A 1 80 ? -0.756 -4.169 3.464 1.00 88.12 80 PHE A N 1
ATOM 629 C CA . PHE A 1 80 ? -0.076 -4.589 4.690 1.00 88.12 80 PHE A CA 1
ATOM 630 C C . PHE A 1 80 ? -0.107 -3.502 5.763 1.00 88.12 80 PHE A C 1
ATOM 632 O O . PHE A 1 80 ? -0.491 -3.796 6.895 1.00 88.12 80 PHE A O 1
ATOM 639 N N . ASN A 1 81 ? 0.173 -2.247 5.401 1.00 85.50 81 ASN A N 1
ATOM 640 C CA . ASN A 1 81 ? 0.077 -1.118 6.329 1.00 85.50 81 ASN A CA 1
ATOM 641 C C . ASN A 1 81 ? -1.331 -0.973 6.916 1.00 85.50 81 ASN A C 1
ATOM 643 O O . ASN A 1 81 ? -1.481 -0.747 8.118 1.00 85.50 81 ASN A O 1
ATOM 647 N N . ILE A 1 82 ? -2.371 -1.124 6.089 1.00 84.12 82 ILE A N 1
ATOM 648 C CA . ILE A 1 82 ? -3.758 -1.091 6.556 1.00 84.12 82 ILE A CA 1
ATOM 649 C C . ILE A 1 82 ? -4.018 -2.269 7.489 1.00 84.12 82 ILE A C 1
ATOM 651 O O . ILE A 1 82 ? -4.535 -2.046 8.576 1.00 84.12 82 ILE A O 1
ATOM 655 N N . ARG A 1 83 ? -3.655 -3.505 7.120 1.00 85.44 83 ARG A N 1
ATOM 656 C CA . ARG A 1 83 ? -3.878 -4.680 7.983 1.00 85.44 83 ARG A CA 1
ATOM 657 C C . ARG A 1 83 ? -3.218 -4.536 9.350 1.00 85.44 83 ARG A C 1
ATOM 659 O O . ARG A 1 83 ? -3.863 -4.837 10.349 1.00 85.44 83 ARG A O 1
ATOM 666 N N . GLU A 1 84 ? -1.973 -4.076 9.390 1.00 83.94 84 GLU A N 1
ATOM 667 C CA . GLU A 1 84 ? -1.224 -3.904 10.636 1.00 83.94 84 GLU A CA 1
ATOM 668 C C . GLU A 1 84 ? -1.854 -2.830 11.532 1.00 83.94 84 GLU A C 1
ATOM 670 O O . GLU A 1 84 ? -2.000 -3.019 12.739 1.00 83.94 84 GLU A O 1
ATOM 675 N N . ASN A 1 85 ? -2.302 -1.721 10.940 1.00 83.31 85 ASN A N 1
ATOM 676 C CA . ASN A 1 85 ? -2.743 -0.554 11.700 1.00 83.31 85 ASN A CA 1
ATOM 677 C C . ASN A 1 85 ? -4.265 -0.439 11.858 1.00 83.31 85 ASN A C 1
ATOM 679 O O . ASN A 1 85 ? -4.733 0.433 12.590 1.00 83.31 85 ASN A O 1
ATOM 683 N N . LEU A 1 86 ? -5.054 -1.317 11.227 1.00 83.12 86 LEU A N 1
ATOM 684 C CA . LEU A 1 86 ? -6.518 -1.229 11.188 1.00 83.12 86 LEU A CA 1
ATOM 685 C C . LEU A 1 86 ? -7.141 -1.132 12.583 1.00 83.12 86 LEU A C 1
ATOM 687 O O . LEU A 1 86 ? -7.989 -0.276 12.812 1.00 83.12 86 LEU A O 1
ATOM 691 N N . LEU A 1 87 ? -6.718 -1.991 13.511 1.00 79.06 87 LEU A N 1
ATOM 692 C CA . LEU A 1 87 ? -7.224 -2.010 14.890 1.00 79.06 87 LEU A CA 1
ATOM 693 C C . LEU A 1 87 ? -6.859 -0.729 15.653 1.00 79.06 87 LEU A C 1
ATOM 695 O O . LEU A 1 87 ? -7.632 -0.229 16.456 1.00 79.06 87 LEU A O 1
ATOM 699 N N . SER A 1 88 ? -5.699 -0.144 15.359 1.00 81.81 88 SER A N 1
ATOM 700 C CA . SER A 1 88 ? -5.264 1.094 16.017 1.00 81.81 88 SER A CA 1
ATOM 701 C C . SER A 1 88 ? -5.965 2.337 15.457 1.00 81.81 88 SER A C 1
ATOM 703 O O . SER A 1 88 ? -6.117 3.334 16.161 1.00 81.81 88 SER A O 1
ATOM 705 N N . LEU A 1 89 ? -6.392 2.290 14.192 1.00 79.38 89 LEU A N 1
ATOM 706 C CA . LEU A 1 89 ? -7.042 3.404 13.495 1.00 79.38 89 LEU A CA 1
ATOM 707 C C . LEU A 1 89 ? -8.572 3.393 13.619 1.00 79.38 89 LEU A C 1
ATOM 709 O O . LEU A 1 89 ? -9.214 4.420 13.389 1.00 79.38 89 LEU A O 1
ATOM 713 N N . ARG A 1 90 ? -9.179 2.263 13.995 1.00 77.31 90 ARG A N 1
ATOM 714 C CA . ARG A 1 90 ? -10.621 2.184 14.261 1.00 77.31 90 ARG A CA 1
ATOM 715 C C . ARG A 1 90 ? -10.988 3.061 15.461 1.00 77.31 90 ARG A C 1
ATOM 717 O O . ARG A 1 90 ? -10.376 2.978 16.517 1.00 77.31 90 ARG A O 1
ATOM 724 N N . GLY A 1 91 ? -11.989 3.923 15.280 1.00 74.19 91 GLY A N 1
ATOM 725 C CA . GLY A 1 91 ? -12.437 4.878 16.303 1.00 74.19 91 GLY A CA 1
ATOM 726 C C . GLY A 1 91 ? -11.675 6.210 16.330 1.00 74.19 91 GLY A C 1
ATOM 727 O O . GLY A 1 91 ? -12.009 7.073 17.137 1.00 74.19 91 GLY A O 1
ATOM 728 N N . GLN A 1 92 ? -10.688 6.415 15.450 1.00 76.31 92 GLN A N 1
ATOM 729 C CA . GLN A 1 92 ? -10.053 7.725 15.273 1.00 76.31 92 GLN A CA 1
ATOM 730 C C . GLN A 1 92 ? -11.001 8.725 14.597 1.00 76.31 92 GLN A C 1
ATOM 732 O O . GLN A 1 92 ? -11.879 8.349 13.817 1.00 76.31 92 GLN A O 1
ATOM 737 N N . ALA A 1 93 ? -10.796 10.017 14.870 1.00 77.06 93 ALA A N 1
ATOM 738 C CA . ALA A 1 93 ? -11.565 11.087 14.244 1.00 77.06 93 ALA A CA 1
ATOM 739 C C . ALA A 1 93 ? -11.430 11.052 12.710 1.00 77.06 93 ALA A C 1
ATOM 741 O O . ALA A 1 93 ? -10.328 10.913 12.160 1.00 77.06 93 ALA A O 1
ATOM 742 N N . THR A 1 94 ? -12.558 11.224 12.018 1.00 75.88 94 THR A N 1
ATOM 743 C CA . THR A 1 94 ? -12.610 11.328 10.556 1.00 75.88 94 THR A CA 1
ATOM 744 C C . THR A 1 94 ? -11.798 12.538 10.090 1.00 75.88 94 THR A C 1
ATOM 746 O O . THR A 1 94 ? -12.017 13.642 10.581 1.00 75.88 94 THR A O 1
ATOM 749 N N . GLY A 1 95 ? -10.866 12.339 9.150 1.00 74.12 95 GLY A N 1
ATOM 750 C CA . GLY A 1 95 ? -9.985 13.397 8.623 1.00 74.12 95 GLY A CA 1
ATOM 751 C C . GLY A 1 95 ? -8.523 13.323 9.085 1.00 74.12 95 GLY A C 1
ATOM 752 O O . GLY A 1 95 ? -7.701 14.130 8.657 1.00 74.12 95 GLY A O 1
ATOM 753 N N . SER A 1 96 ? -8.169 12.349 9.925 1.00 75.12 96 SER A N 1
ATOM 754 C CA . SER A 1 96 ? -6.782 12.111 10.338 1.00 75.12 96 SER A CA 1
ATOM 755 C C . SER A 1 96 ? -5.906 11.659 9.158 1.00 75.12 96 SER A C 1
ATOM 757 O O . SER A 1 96 ? -6.103 10.571 8.621 1.00 75.12 96 SER A O 1
ATOM 759 N N . ASN A 1 97 ? -4.907 12.462 8.767 1.00 77.25 97 ASN A N 1
ATOM 760 C CA . ASN A 1 97 ? -3.899 12.054 7.780 1.00 77.25 97 ASN A CA 1
ATOM 761 C C . ASN A 1 97 ? -2.741 11.304 8.462 1.00 77.25 97 ASN A C 1
ATOM 763 O O . ASN A 1 97 ? -1.911 11.906 9.162 1.00 77.25 97 ASN A O 1
ATOM 767 N N . VAL A 1 98 ? -2.697 9.993 8.219 1.00 77.94 98 VAL A N 1
ATOM 768 C CA . VAL A 1 98 ? -1.691 9.050 8.731 1.00 77.94 98 VAL A CA 1
ATOM 769 C C . VAL A 1 98 ? -0.695 8.585 7.661 1.00 77.94 98 VAL A C 1
ATOM 771 O O . VAL A 1 98 ? 0.146 7.732 7.932 1.00 77.94 98 VAL A O 1
ATOM 774 N N . THR A 1 99 ? -0.738 9.163 6.458 1.00 75.94 99 THR A N 1
ATOM 775 C CA . THR A 1 99 ? 0.204 8.843 5.380 1.00 75.94 99 THR A CA 1
ATOM 776 C C . THR A 1 99 ? 1.634 9.199 5.800 1.00 75.94 99 THR A C 1
ATOM 778 O O . THR A 1 99 ? 1.878 10.277 6.343 1.00 75.94 99 THR A O 1
ATOM 781 N N . HIS A 1 100 ? 2.578 8.277 5.575 1.00 75.56 100 HIS A N 1
ATOM 782 C CA . HIS A 1 100 ? 3.991 8.372 5.985 1.00 75.56 100 HIS A CA 1
ATOM 783 C C . HIS A 1 100 ? 4.235 8.605 7.485 1.00 75.56 100 HIS A C 1
ATOM 785 O O . HIS A 1 100 ? 5.325 9.022 7.882 1.00 75.56 100 HIS A O 1
ATOM 791 N N . LYS A 1 101 ? 3.251 8.327 8.345 1.00 78.50 101 LYS A N 1
ATOM 792 C CA . LYS A 1 101 ? 3.409 8.434 9.796 1.00 78.50 101 LYS A CA 1
ATOM 793 C C . LYS A 1 101 ? 3.373 7.058 10.428 1.00 78.50 101 LYS A C 1
ATOM 795 O O . LYS A 1 101 ? 2.559 6.212 10.072 1.00 78.50 101 LYS A O 1
ATOM 800 N N . ARG A 1 102 ? 4.235 6.860 11.424 1.00 77.31 102 ARG A N 1
ATOM 801 C CA . ARG A 1 102 ? 4.163 5.676 12.275 1.00 77.31 102 ARG A CA 1
ATOM 802 C C . ARG A 1 102 ? 2.906 5.777 13.132 1.00 77.31 102 ARG A C 1
ATOM 804 O O . ARG A 1 102 ? 2.787 6.690 13.947 1.00 77.31 102 ARG A O 1
ATOM 811 N N . VAL A 1 103 ? 1.982 4.845 12.945 1.00 81.31 103 VAL A N 1
ATOM 812 C CA . VAL A 1 103 ? 0.812 4.716 13.812 1.00 81.31 103 VAL A CA 1
ATOM 813 C C . VAL A 1 103 ? 1.284 4.083 15.116 1.00 81.31 103 VAL A C 1
ATOM 815 O O . VAL A 1 103 ? 1.895 3.017 15.122 1.00 81.31 103 VAL A O 1
ATOM 818 N N . THR A 1 104 ? 1.058 4.772 16.231 1.00 79.06 104 THR A N 1
ATOM 819 C CA . THR A 1 104 ? 1.334 4.212 17.555 1.00 79.06 104 THR A CA 1
ATOM 820 C C . THR A 1 104 ? 0.143 3.349 17.961 1.00 79.06 104 THR A C 1
ATOM 822 O O . THR A 1 104 ? -0.972 3.878 18.015 1.00 79.06 104 THR A O 1
ATOM 825 N N . PRO A 1 105 ? 0.348 2.054 18.259 1.00 76.94 105 PRO A N 1
ATOM 826 C CA . PRO A 1 105 ? -0.728 1.201 18.733 1.00 76.94 105 PRO A CA 1
ATOM 827 C C . PRO A 1 105 ? -1.360 1.769 20.000 1.00 76.94 105 PRO A C 1
ATOM 829 O O . PRO A 1 105 ? -0.656 2.249 20.891 1.00 76.94 105 PRO A O 1
ATOM 832 N N . ASN A 1 106 ? -2.686 1.706 20.088 1.00 78.75 106 ASN A N 1
ATOM 833 C CA . ASN A 1 106 ? -3.415 2.043 21.304 1.00 78.75 106 ASN A CA 1
ATOM 834 C C . ASN A 1 106 ? -4.055 0.784 21.900 1.00 78.75 106 ASN A C 1
ATOM 836 O O . ASN A 1 106 ? -4.281 -0.208 21.211 1.00 78.75 106 ASN A O 1
ATOM 840 N N . LEU A 1 107 ? -4.336 0.828 23.202 1.00 80.88 107 LEU A N 1
ATOM 841 C CA . LEU A 1 107 ? -4.966 -0.287 23.905 1.00 80.88 107 LEU A CA 1
ATOM 842 C C . LEU A 1 107 ? -6.499 -0.257 23.788 1.00 80.88 107 LEU A C 1
ATOM 844 O O . LEU A 1 107 ? -7.150 -1.123 24.353 1.00 80.88 107 LEU A O 1
ATOM 848 N N . ALA A 1 108 ? -7.096 0.710 23.081 1.00 78.31 108 ALA A N 1
ATOM 849 C CA . ALA A 1 108 ? -8.545 0.919 23.101 1.00 78.31 108 ALA A CA 1
ATOM 850 C C . ALA A 1 108 ? -9.307 -0.294 22.551 1.00 78.31 108 ALA A C 1
ATOM 852 O O . ALA A 1 108 ? -10.244 -0.775 23.183 1.00 78.31 108 ALA A O 1
ATOM 853 N N . ASP A 1 109 ? -8.864 -0.851 21.422 1.00 75.50 109 ASP A N 1
ATOM 854 C CA . ASP A 1 109 ? -9.501 -2.036 20.839 1.00 75.50 109 ASP A CA 1
ATOM 855 C C . ASP A 1 109 ? -9.218 -3.315 21.651 1.00 75.50 109 ASP A C 1
ATOM 857 O O . ASP A 1 109 ? -10.079 -4.189 21.752 1.00 75.50 109 ASP A O 1
ATOM 861 N N . ALA A 1 110 ? -8.045 -3.411 22.289 1.00 80.00 110 ALA A N 1
ATOM 862 C CA . ALA A 1 110 ? -7.727 -4.512 23.199 1.00 80.00 110 ALA A CA 1
ATOM 863 C C . ALA A 1 110 ? -8.596 -4.464 24.465 1.00 80.00 110 ALA A C 1
ATOM 865 O O . ALA A 1 110 ? -9.105 -5.501 24.889 1.00 80.00 110 ALA A O 1
ATOM 866 N N . ILE A 1 111 ? -8.815 -3.271 25.025 1.00 80.50 111 ILE A N 1
ATOM 867 C CA . ILE A 1 111 ? -9.745 -3.036 26.133 1.00 80.50 111 ILE A CA 1
ATOM 868 C C . ILE A 1 111 ? -11.156 -3.416 25.691 1.00 80.50 111 ILE A C 1
ATOM 870 O O . ILE A 1 111 ? -11.759 -4.256 26.340 1.00 80.50 111 ILE A O 1
ATOM 874 N N . ARG A 1 112 ? -11.637 -2.929 24.541 1.00 80.25 112 ARG A N 1
ATOM 875 C CA . ARG A 1 112 ? -12.979 -3.250 24.024 1.00 80.25 112 ARG A CA 1
ATOM 876 C C . ARG A 1 112 ? -13.225 -4.756 23.885 1.00 80.25 112 ARG A C 1
ATOM 878 O O . ARG A 1 112 ? -14.290 -5.248 24.247 1.00 80.25 112 ARG A O 1
ATOM 885 N N . ILE A 1 113 ? -12.262 -5.500 23.337 1.00 80.56 113 ILE A N 1
ATOM 886 C CA . ILE A 1 113 ? -12.372 -6.965 23.218 1.00 80.56 113 ILE A CA 1
ATOM 887 C C . ILE A 1 113 ? -12.337 -7.617 24.609 1.00 80.56 113 ILE A C 1
ATOM 889 O O . ILE A 1 113 ? -13.103 -8.540 24.884 1.00 80.56 113 ILE A O 1
ATOM 893 N N . SER A 1 114 ? -11.480 -7.117 25.499 1.00 83.88 114 SER A N 1
ATOM 894 C CA . SER A 1 114 ? -11.337 -7.641 26.859 1.00 83.88 114 SER A CA 1
ATOM 895 C C . SER A 1 114 ? -12.540 -7.326 27.748 1.00 83.88 114 SER A C 1
ATOM 897 O O . SER A 1 114 ? -12.849 -8.121 28.623 1.00 83.88 114 SER A O 1
ATOM 899 N N . GLU A 1 115 ? -13.249 -6.219 27.532 1.00 84.31 115 GLU A N 1
ATOM 900 C CA . GLU A 1 115 ? -14.440 -5.824 28.294 1.00 84.31 115 GLU A CA 1
ATOM 901 C C . GLU A 1 115 ? -15.601 -6.801 28.092 1.00 84.31 115 GLU A C 1
ATOM 903 O O . GLU A 1 115 ? -16.315 -7.109 29.047 1.00 84.31 115 GLU A O 1
ATOM 908 N N . GLN A 1 116 ? -15.764 -7.348 26.883 1.00 81.12 116 GLN A N 1
ATOM 909 C CA . GLN A 1 116 ? -16.757 -8.398 26.631 1.00 81.12 116 GLN A CA 1
ATOM 910 C C . GLN A 1 116 ? -16.413 -9.674 27.405 1.00 81.12 116 GLN A C 1
ATOM 912 O O . GLN A 1 116 ? -17.275 -10.265 28.049 1.00 81.12 116 GLN A O 1
ATOM 917 N N . TYR A 1 117 ? -15.136 -10.062 27.412 1.00 82.88 117 TYR A N 1
ATOM 918 C CA . TYR A 1 117 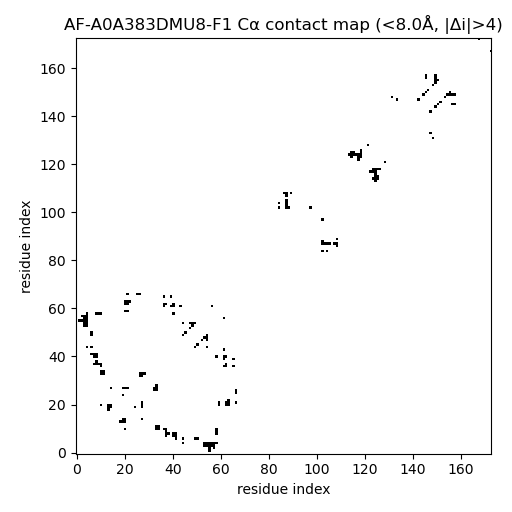? -14.681 -11.197 28.214 1.00 82.88 117 TYR A CA 1
ATOM 919 C C . TYR A 1 117 ? -14.787 -10.926 29.724 1.00 82.88 117 TYR A C 1
ATOM 921 O O . TYR A 1 117 ? -15.194 -11.800 30.482 1.00 82.88 117 TYR A O 1
ATOM 929 N N . GLY A 1 118 ? -14.466 -9.707 30.165 1.00 80.38 118 GLY A N 1
ATOM 930 C CA . GLY A 1 118 ? -14.605 -9.266 31.551 1.00 80.38 118 GLY A CA 1
ATOM 931 C C . GLY A 1 118 ? -16.052 -9.334 32.030 1.00 80.38 118 GLY A C 1
ATOM 932 O O . GLY A 1 118 ? -16.292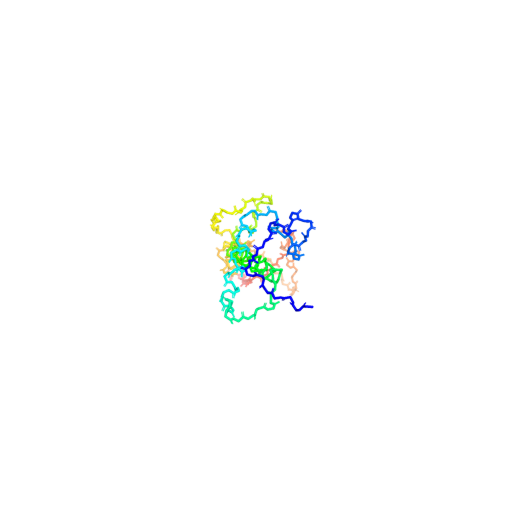 -9.797 33.148 1.00 80.38 118 GLY A O 1
ATOM 933 N N . THR A 1 119 ? -16.991 -8.972 31.147 1.00 81.19 119 THR A N 1
ATOM 934 C CA . THR A 1 119 ? -18.433 -9.105 31.386 1.00 81.19 119 THR A CA 1
ATOM 935 C C . THR A 1 119 ? -18.783 -10.570 31.618 1.00 81.19 119 THR A C 1
ATOM 937 O O . THR A 1 119 ? -19.384 -10.906 32.633 1.00 81.19 119 THR A O 1
ATOM 940 N N . GLU A 1 120 ? -18.333 -11.476 30.748 1.00 78.75 120 GLU A N 1
ATOM 941 C CA . GLU A 1 120 ? -18.614 -12.904 30.925 1.00 78.75 120 GLU A CA 1
ATOM 942 C C . GLU A 1 120 ? -17.976 -13.515 32.177 1.00 78.75 120 GLU A C 1
ATOM 944 O O . GLU A 1 120 ? -18.591 -14.340 32.852 1.00 78.75 120 GLU A O 1
ATOM 949 N N . ALA A 1 121 ? -16.770 -13.077 32.531 1.00 80.50 121 ALA A N 1
ATOM 950 C CA . ALA A 1 121 ? -16.064 -13.538 33.720 1.00 80.50 121 ALA A CA 1
ATOM 951 C C . ALA A 1 121 ? -16.572 -12.904 35.032 1.00 80.50 121 ALA A C 1
ATOM 953 O O . ALA A 1 121 ? -16.151 -13.329 36.108 1.00 80.50 121 ALA A O 1
ATOM 954 N N . GLY A 1 122 ? -17.462 -11.906 34.979 1.00 74.44 122 GLY A N 1
ATOM 955 C CA . GLY A 1 122 ? -18.032 -11.275 36.173 1.00 74.44 122 GLY A CA 1
ATOM 956 C C . GLY A 1 122 ? -17.087 -10.330 36.924 1.00 74.44 122 GLY A C 1
ATOM 957 O O . GLY A 1 122 ? -17.342 -10.022 38.085 1.00 74.44 122 GLY A O 1
ATOM 958 N N . VAL A 1 123 ? -15.988 -9.892 36.299 1.00 77.31 123 VAL A N 1
ATOM 959 C CA . VAL A 1 123 ? -14.916 -9.099 36.945 1.00 77.31 123 VAL A CA 1
ATOM 960 C C . VAL A 1 123 ? -14.850 -7.643 36.465 1.00 77.31 123 VAL A C 1
ATOM 962 O O . VAL A 1 123 ? -13.901 -6.929 36.780 1.00 77.31 123 VAL A O 1
ATOM 965 N N . GLY A 1 124 ? -15.846 -7.199 35.697 1.00 73.88 124 GLY A N 1
ATOM 966 C CA . GLY A 1 124 ? -15.937 -5.862 35.102 1.00 73.88 124 GLY A CA 1
ATOM 967 C C . GLY A 1 124 ? -16.563 -5.938 33.710 1.00 73.88 124 GLY A C 1
ATOM 968 O O . GLY A 1 124 ? -17.145 -6.959 33.369 1.00 73.88 124 GLY A O 1
ATOM 969 N N . GLY A 1 125 ? -16.422 -4.897 32.889 1.00 75.94 125 GLY A N 1
ATOM 970 C CA . GLY A 1 125 ? -16.868 -4.909 31.492 1.00 75.94 125 GLY A CA 1
ATOM 971 C C . GLY A 1 125 ? -17.909 -3.841 31.176 1.00 75.94 125 GLY A C 1
ATOM 972 O O . GLY A 1 125 ? -17.955 -2.803 31.830 1.00 75.94 125 GLY A O 1
ATOM 973 N N . THR A 1 126 ? -18.708 -4.079 30.138 1.00 76.94 126 THR A N 1
ATOM 974 C CA . THR A 1 126 ? -19.691 -3.117 29.613 1.00 76.94 126 THR A CA 1
ATOM 975 C C . THR A 1 126 ? -21.095 -3.296 30.185 1.00 76.94 126 THR A C 1
ATOM 977 O O . THR A 1 126 ? -21.958 -2.459 29.921 1.00 76.94 126 THR A O 1
ATOM 980 N N . VAL A 1 127 ? -21.343 -4.372 30.939 1.00 76.25 127 VAL A N 1
ATOM 981 C CA . VAL A 1 127 ? -22.644 -4.661 31.555 1.00 76.25 127 VAL A CA 1
ATOM 982 C C . VAL A 1 127 ? -22.495 -4.725 33.070 1.00 76.25 127 VAL A C 1
ATOM 984 O O . VAL A 1 127 ? -21.686 -5.490 33.594 1.00 76.25 127 VAL A O 1
ATOM 987 N N . ASP A 1 128 ? -23.309 -3.941 33.772 1.00 76.12 128 ASP A N 1
ATOM 988 C CA . ASP A 1 128 ? -23.327 -3.916 35.231 1.00 76.12 128 ASP A CA 1
ATOM 989 C C . ASP A 1 128 ? -24.111 -5.106 35.798 1.00 76.12 128 ASP A C 1
ATOM 991 O O . ASP A 1 128 ? -25.299 -5.288 35.518 1.00 76.12 128 ASP A O 1
ATOM 995 N N . PHE A 1 129 ? -23.470 -5.889 36.669 1.00 78.81 129 PHE A N 1
ATOM 996 C CA . PHE A 1 129 ? -24.158 -6.915 37.450 1.00 78.81 129 PHE A CA 1
ATOM 997 C C . PHE A 1 129 ? -24.796 -6.307 38.692 1.00 78.81 129 PHE A C 1
ATOM 999 O O . PHE A 1 129 ? -24.113 -5.775 39.567 1.00 78.81 129 PHE A O 1
ATOM 1006 N N . LYS A 1 130 ? -26.118 -6.440 38.797 1.00 77.75 130 LYS A N 1
ATOM 1007 C CA . LYS A 1 130 ? -26.891 -5.991 39.957 1.00 77.75 130 LYS A CA 1
ATOM 1008 C C . LYS A 1 130 ? -27.552 -7.180 40.640 1.00 77.75 130 LYS A C 1
ATOM 1010 O O . LYS A 1 130 ? -28.011 -8.113 39.983 1.00 77.75 130 LYS A O 1
ATOM 1015 N N . SER A 1 131 ? -27.587 -7.149 41.968 1.00 80.25 131 SER A N 1
ATOM 1016 C CA . SER A 1 131 ? -28.317 -8.117 42.782 1.00 80.25 131 SER A CA 1
ATOM 1017 C C . SER A 1 131 ? -29.611 -7.497 43.302 1.00 80.25 131 SER A C 1
ATOM 1019 O O . SER A 1 131 ? -29.690 -6.303 43.585 1.00 80.25 131 SER A O 1
ATOM 1021 N N . GLY A 1 132 ? -30.641 -8.329 43.406 1.00 77.38 132 GLY A N 1
ATOM 1022 C CA . GLY A 1 132 ? -31.979 -7.933 43.813 1.00 77.38 132 GLY A CA 1
ATOM 1023 C C . GLY A 1 132 ? -32.707 -9.076 44.493 1.00 77.38 132 GLY A C 1
ATOM 1024 O O . GLY A 1 132 ? -32.256 -10.221 44.453 1.00 77.38 132 GLY A 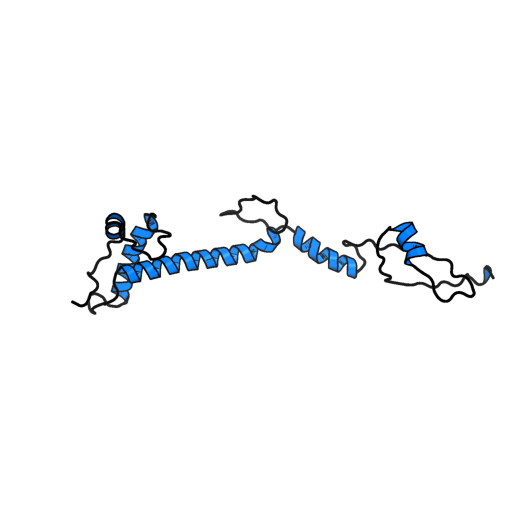O 1
ATOM 1025 N N . SER A 1 133 ? -33.839 -8.770 45.116 1.00 78.94 133 SER A N 1
ATOM 1026 C CA . SER A 1 133 ? -34.703 -9.785 45.716 1.00 78.94 133 SER A CA 1
ATOM 1027 C C . SER A 1 133 ? -36.163 -9.494 45.393 1.00 78.94 133 SER A C 1
ATOM 1029 O O . SER A 1 133 ? -36.558 -8.336 45.267 1.00 78.94 133 SER A O 1
ATOM 1031 N N . ILE A 1 134 ? -36.950 -10.559 45.255 1.00 78.75 134 ILE A N 1
ATOM 1032 C CA . ILE A 1 134 ? -38.402 -10.498 45.086 1.00 78.75 134 ILE A CA 1
ATOM 1033 C C . ILE A 1 134 ? -39.063 -11.336 46.179 1.00 78.75 134 ILE A C 1
ATOM 1035 O O . ILE A 1 134 ? -38.554 -12.390 46.564 1.00 78.75 134 ILE A O 1
ATOM 1039 N N . SER A 1 135 ? -40.204 -10.880 46.688 1.00 78.19 135 SER A N 1
ATOM 1040 C CA . SER A 1 135 ? -40.979 -11.645 47.665 1.00 78.19 135 SER A CA 1
ATOM 1041 C C . SER A 1 135 ? -41.839 -12.694 46.960 1.00 78.19 135 SER A C 1
ATOM 1043 O O . SER A 1 135 ? -42.695 -12.367 46.138 1.00 78.19 135 SER A O 1
ATOM 1045 N N . VAL A 1 136 ? -41.620 -13.966 47.294 1.00 77.75 136 VAL A N 1
ATOM 1046 C CA . VAL A 1 136 ? -42.365 -15.104 46.741 1.00 77.75 136 VAL A CA 1
ATOM 1047 C C . VAL A 1 136 ? -43.580 -15.390 47.631 1.00 77.75 136 VAL A C 1
ATOM 1049 O O . VAL A 1 136 ? -43.434 -15.820 48.773 1.00 77.75 136 VAL A O 1
ATOM 1052 N N . ASN A 1 137 ? -44.786 -15.145 47.112 1.00 76.56 137 ASN A N 1
ATOM 1053 C CA . ASN A 1 137 ? -46.052 -15.411 47.808 1.00 76.56 137 ASN A CA 1
ATOM 1054 C C . ASN A 1 137 ? -46.567 -16.842 47.576 1.00 76.56 137 ASN A C 1
ATOM 1056 O O . ASN A 1 137 ? -46.540 -17.349 46.455 1.00 76.56 137 ASN A O 1
ATOM 1060 N N . SER A 1 138 ? -47.113 -17.469 48.622 1.00 65.88 138 SER A N 1
ATOM 1061 C CA . SER A 1 138 ? -47.717 -18.806 48.533 1.00 65.88 138 SER A CA 1
ATOM 1062 C C . SER A 1 138 ? -48.908 -18.823 47.562 1.00 65.88 138 SER A C 1
ATOM 1064 O O . SER A 1 138 ? -49.805 -17.988 47.667 1.00 65.88 138 SER A O 1
ATOM 1066 N N . GLY A 1 139 ? -48.916 -19.774 46.621 1.00 74.94 139 GLY A N 1
ATOM 1067 C CA . GLY A 1 139 ? -50.003 -19.984 45.653 1.00 74.94 139 GLY A CA 1
ATOM 1068 C C . GLY A 1 139 ? -49.756 -19.452 44.233 1.00 74.94 139 GLY A C 1
ATOM 1069 O O . GLY A 1 139 ? -50.561 -19.735 43.351 1.00 74.94 139 GLY A O 1
ATOM 1070 N N . SER A 1 140 ? -48.653 -18.738 43.976 1.00 73.19 140 SER A N 1
ATOM 1071 C CA . SER A 1 140 ? -48.244 -18.327 42.619 1.00 73.19 140 SER A CA 1
ATOM 1072 C C . SER A 1 140 ? -47.046 -19.137 42.120 1.00 73.19 140 SER A C 1
ATOM 1074 O O . SER A 1 140 ? -46.087 -19.349 42.855 1.00 73.19 140 SER A O 1
ATOM 1076 N N . GLN A 1 141 ? -47.101 -19.588 40.864 1.00 73.19 141 GLN A N 1
ATOM 1077 C CA . GLN A 1 141 ? -46.016 -20.341 40.208 1.00 73.19 141 GLN A CA 1
ATOM 1078 C C . GLN A 1 141 ? -45.270 -19.521 39.146 1.00 73.19 141 GLN A C 1
ATOM 1080 O O . GLN A 1 141 ? -44.165 -19.885 38.758 1.00 73.19 141 GLN A O 1
ATOM 1085 N N . VAL A 1 142 ? -45.865 -18.421 38.676 1.00 80.62 142 VAL A N 1
ATOM 1086 C CA . VAL A 1 142 ? -45.315 -17.574 37.611 1.00 80.62 142 VAL A CA 1
ATOM 1087 C C . VAL A 1 142 ? -45.113 -16.170 38.163 1.00 80.62 142 VAL A C 1
ATOM 1089 O O . VAL A 1 142 ? -46.050 -15.571 38.685 1.00 80.62 142 VAL A O 1
ATOM 1092 N N . TYR A 1 143 ? -43.893 -15.654 38.032 1.00 79.06 143 TYR A N 1
ATOM 1093 C CA . TYR A 1 143 ? -43.528 -14.292 38.414 1.00 79.06 143 TYR A CA 1
ATOM 1094 C C . TYR A 1 143 ? -42.970 -13.566 37.192 1.00 79.06 143 TYR A C 1
ATOM 1096 O O . TYR A 1 143 ? -42.054 -14.065 36.541 1.00 79.06 143 TYR A O 1
ATOM 1104 N N . ASP A 1 144 ? -43.518 -12.390 36.888 1.00 82.19 144 ASP A N 1
ATOM 1105 C CA . ASP A 1 144 ? -43.027 -11.541 35.804 1.00 82.19 144 ASP A CA 1
ATOM 1106 C C . ASP A 1 144 ? -41.888 -10.642 36.307 1.00 82.19 144 ASP A C 1
ATOM 1108 O O . ASP A 1 144 ? -42.104 -9.635 36.985 1.00 82.19 144 ASP A O 1
ATOM 1112 N N . LEU A 1 145 ? -40.655 -11.018 35.972 1.00 79.19 145 LEU A N 1
ATOM 1113 C CA . LEU A 1 145 ? -39.447 -10.291 36.365 1.00 79.19 145 LEU A CA 1
ATOM 1114 C C . LEU A 1 145 ? -39.302 -8.938 35.652 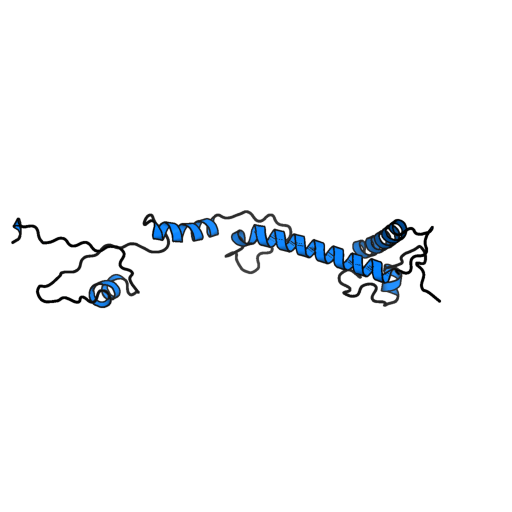1.00 79.19 145 LEU A C 1
ATOM 1116 O O . LEU A 1 145 ? -38.624 -8.049 36.173 1.00 79.19 145 LEU A O 1
ATOM 1120 N N . ASN A 1 146 ? -39.965 -8.742 34.506 1.00 76.94 146 ASN A N 1
ATOM 1121 C CA . ASN A 1 146 ? -39.965 -7.441 33.844 1.00 76.94 146 ASN A CA 1
ATOM 1122 C C . ASN A 1 146 ? -40.796 -6.428 34.636 1.00 76.94 146 ASN A C 1
ATOM 1124 O O . ASN A 1 146 ? -40.366 -5.291 34.833 1.00 76.94 146 ASN A O 1
ATOM 1128 N N . ALA A 1 147 ? -41.957 -6.852 35.139 1.00 76.44 147 ALA A N 1
ATOM 1129 C CA . ALA A 1 147 ? -42.810 -6.020 35.982 1.00 76.44 147 ALA A CA 1
ATOM 1130 C C . ALA A 1 147 ? -42.224 -5.804 37.387 1.00 76.44 147 ALA A C 1
ATOM 1132 O O . ALA A 1 147 ? -42.322 -4.706 37.928 1.00 76.44 147 ALA A O 1
ATOM 1133 N N . LEU A 1 148 ? -41.617 -6.840 37.976 1.00 76.62 148 LEU A N 1
ATOM 1134 C CA . LEU A 1 148 ? -41.138 -6.808 39.363 1.00 76.62 148 LEU A CA 1
ATOM 1135 C C . LEU A 1 148 ? -39.760 -6.157 39.540 1.00 76.62 148 LEU A C 1
ATOM 1137 O O . LEU A 1 148 ? -39.468 -5.685 40.636 1.00 76.62 148 LEU A O 1
ATOM 1141 N N . TRP A 1 149 ? -38.913 -6.145 38.505 1.00 75.81 149 TRP A N 1
ATOM 1142 C CA . TRP A 1 149 ? -37.538 -5.645 38.617 1.00 75.81 149 TRP A CA 1
ATOM 1143 C C . TRP A 1 149 ? -37.128 -4.751 37.445 1.00 75.81 149 TRP A C 1
ATOM 1145 O O . TRP A 1 149 ? -36.743 -3.603 37.660 1.00 75.81 149 TRP A O 1
ATOM 1155 N N . ALA A 1 150 ? -37.251 -5.230 36.202 1.00 73.81 150 ALA A N 1
ATOM 1156 C CA . ALA A 1 150 ? -36.714 -4.522 35.035 1.00 73.81 150 ALA A CA 1
ATOM 1157 C C . ALA A 1 150 ? -37.285 -3.102 34.875 1.00 73.81 150 ALA A C 1
ATOM 1159 O O . ALA A 1 150 ? -36.529 -2.137 34.779 1.00 73.81 150 ALA A O 1
ATOM 1160 N N . ASN A 1 151 ? -38.612 -2.954 34.914 1.00 71.12 151 ASN A N 1
ATOM 1161 C CA . ASN A 1 151 ? -39.285 -1.663 34.733 1.00 71.12 151 ASN A CA 1
ATOM 1162 C C . ASN A 1 151 ? -39.148 -0.727 35.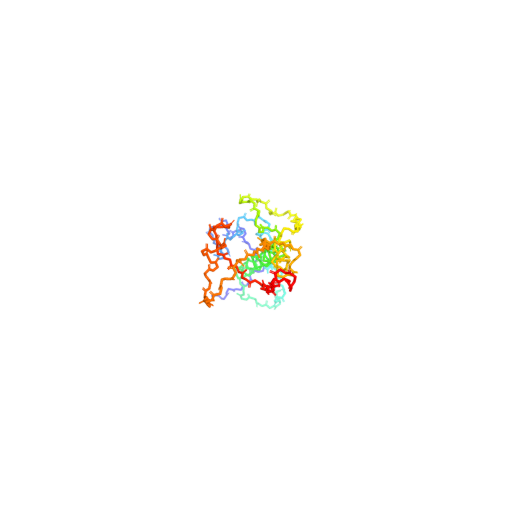939 1.00 71.12 151 ASN A C 1
ATOM 1164 O O . ASN A 1 151 ? -39.219 0.488 35.777 1.00 71.12 151 ASN A O 1
ATOM 1168 N N . VAL A 1 152 ? -38.977 -1.276 37.143 1.00 70.06 152 VAL A N 1
ATOM 1169 C CA . VAL A 1 152 ? -38.917 -0.489 38.384 1.00 70.06 152 VAL A CA 1
ATOM 1170 C C . VAL A 1 152 ? -37.506 0.040 38.637 1.00 70.06 152 VAL A C 1
ATOM 1172 O O . VAL A 1 152 ? -37.356 1.152 39.139 1.00 70.06 152 VAL A O 1
ATOM 1175 N N . SER A 1 153 ? -36.475 -0.735 38.289 1.00 67.69 153 SER A N 1
ATOM 1176 C CA . SER A 1 153 ? -35.090 -0.432 38.667 1.00 67.69 153 SER A CA 1
ATOM 1177 C C . SER A 1 153 ? -34.174 -0.053 37.502 1.00 67.69 153 SER A C 1
ATOM 1179 O O . SER A 1 153 ? -33.264 0.738 37.718 1.00 67.69 153 SER A O 1
ATOM 1181 N N . GLU A 1 154 ? -34.396 -0.557 36.281 1.00 67.12 154 GLU A N 1
ATOM 1182 C CA . GLU A 1 154 ? -33.408 -0.420 35.188 1.00 67.12 154 GLU A CA 1
ATOM 1183 C C . GLU A 1 15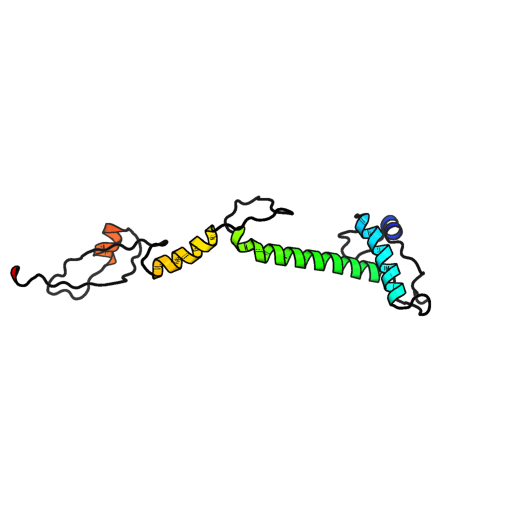4 ? -33.973 0.126 33.866 1.00 67.12 154 GLU A C 1
ATOM 1185 O O . GLU A 1 154 ? -33.201 0.554 33.014 1.00 67.12 154 GLU A O 1
ATOM 1190 N N . SER A 1 155 ? -35.301 0.150 33.678 1.00 64.62 155 SER A N 1
ATOM 1191 C CA . SER A 1 155 ? -35.967 0.615 32.443 1.00 64.62 155 SER A CA 1
ATOM 1192 C C . SER A 1 155 ? -35.381 0.007 31.150 1.00 64.62 155 SER A C 1
ATOM 1194 O O . SER A 1 155 ? -35.329 0.665 30.111 1.00 64.62 155 SER A O 1
ATOM 1196 N N . GLY A 1 156 ? -34.939 -1.255 31.205 1.00 69.69 156 GLY A N 1
ATOM 1197 C CA . GLY A 1 156 ? -34.289 -1.967 30.102 1.00 69.69 156 GLY A CA 1
ATOM 1198 C C . GLY A 1 156 ? -34.455 -3.486 30.196 1.00 69.69 156 GLY A C 1
ATOM 1199 O O . GLY A 1 156 ? -34.950 -4.004 31.195 1.00 69.69 156 GLY A O 1
ATOM 1200 N N . ALA A 1 157 ? -34.065 -4.211 29.143 1.00 72.81 157 ALA A N 1
ATOM 1201 C CA . ALA A 1 157 ? -34.119 -5.673 29.124 1.00 72.81 157 ALA A CA 1
ATOM 1202 C C . ALA A 1 157 ? -33.087 -6.273 30.094 1.00 72.81 157 ALA A C 1
ATOM 1204 O O . ALA A 1 157 ? -31.929 -5.859 30.100 1.00 72.81 157 ALA A O 1
ATOM 1205 N N . ILE A 1 158 ? -33.508 -7.257 30.893 1.00 77.69 158 ILE A N 1
ATOM 1206 C CA . ILE A 1 158 ? -32.668 -7.911 31.905 1.00 77.69 158 ILE A CA 1
ATOM 1207 C C . ILE A 1 158 ? -32.306 -9.343 31.493 1.00 77.69 158 ILE A C 1
ATOM 1209 O O . ILE A 1 158 ? -33.126 -10.064 30.924 1.00 77.69 158 ILE A O 1
ATOM 1213 N N . GLU A 1 159 ? -31.090 -9.774 31.825 1.00 80.88 159 GLU A N 1
ATOM 1214 C CA . GLU A 1 159 ? -30.633 -11.163 31.706 1.00 80.88 159 GLU A CA 1
ATOM 1215 C C . GLU A 1 159 ? -30.464 -11.763 33.110 1.00 80.88 159 GLU A C 1
ATOM 1217 O O . GLU A 1 159 ? -29.780 -11.198 33.965 1.00 80.88 159 GLU A O 1
ATOM 1222 N N . VAL A 1 160 ? -31.077 -12.921 33.370 1.00 81.00 160 VAL A N 1
ATOM 1223 C CA . VAL A 1 160 ? -30.949 -13.609 34.663 1.00 81.00 160 VAL A CA 1
ATOM 1224 C C . VAL A 1 160 ? -29.766 -14.572 34.616 1.00 81.00 160 VAL A C 1
ATOM 1226 O O . VAL A 1 160 ? -29.843 -15.612 33.968 1.00 81.00 160 VAL A O 1
ATOM 1229 N N . ARG A 1 161 ? -28.690 -14.264 35.353 1.00 79.00 161 ARG A N 1
ATOM 1230 C CA . ARG A 1 161 ? -27.500 -15.136 35.433 1.00 79.00 161 ARG A CA 1
ATOM 1231 C C . ARG A 1 161 ? -27.504 -16.116 36.602 1.00 79.00 161 ARG A C 1
ATOM 1233 O O . ARG A 1 161 ? -26.969 -17.215 36.485 1.00 79.00 161 ARG A O 1
ATOM 1240 N N . LYS A 1 162 ? -28.074 -15.736 37.750 1.00 81.44 162 LYS A N 1
ATOM 1241 C CA . LYS A 1 162 ? -28.094 -16.590 38.946 1.00 81.44 162 LYS A CA 1
ATOM 1242 C C . LYS A 1 162 ? -29.327 -16.327 39.796 1.00 81.44 162 LYS A C 1
ATOM 1244 O O . LYS A 1 162 ? -29.652 -15.178 40.074 1.00 81.44 162 LYS A O 1
ATOM 1249 N N . VAL A 1 163 ? -29.976 -17.402 40.237 1.00 81.50 163 VAL A N 1
ATOM 1250 C CA . VAL A 1 163 ? -31.130 -17.355 41.141 1.00 81.50 163 VAL A CA 1
ATOM 1251 C C . VAL A 1 163 ? -30.735 -17.999 42.463 1.00 81.50 163 VAL A C 1
ATOM 1253 O O . VAL A 1 163 ? -30.25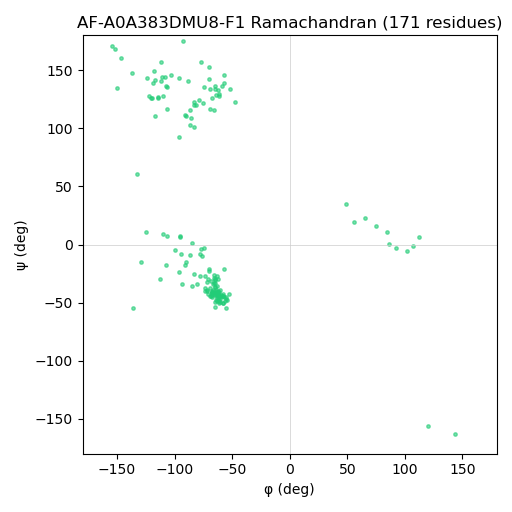6 -19.132 42.485 1.00 81.50 163 VAL A O 1
ATOM 1256 N N . TYR A 1 164 ? -30.938 -17.271 43.558 1.00 80.06 164 TYR A N 1
ATOM 1257 C CA . TYR A 1 164 ? -30.822 -17.802 44.912 1.00 80.06 164 TYR A CA 1
ATOM 1258 C C . TYR A 1 164 ? -32.218 -17.927 45.517 1.00 80.06 164 TYR A C 1
ATOM 1260 O O . TYR A 1 164 ? -33.040 -17.023 45.382 1.00 80.06 164 TYR A O 1
ATOM 1268 N N . TYR A 1 165 ? -32.474 -19.045 46.193 1.00 79.19 165 TYR A N 1
ATOM 1269 C CA . TYR A 1 165 ? -33.654 -19.225 47.027 1.00 79.19 165 TYR A CA 1
ATOM 1270 C C . TYR A 1 165 ? -33.196 -1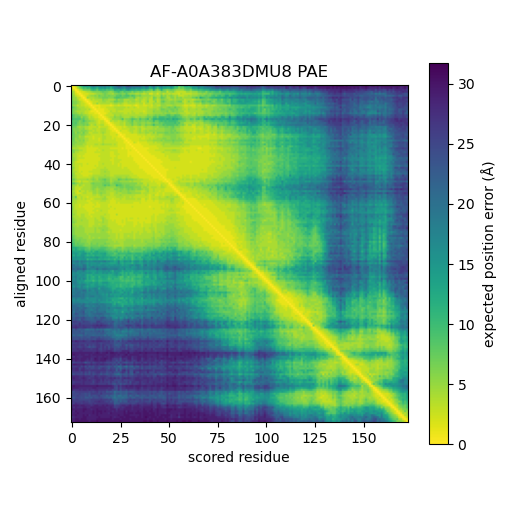9.417 48.468 1.00 79.19 165 TYR A C 1
ATOM 1272 O O . TYR A 1 165 ? -32.603 -20.442 48.801 1.00 79.19 165 TYR A O 1
ATOM 1280 N N . GLU A 1 166 ? -33.477 -18.431 49.314 1.00 69.62 166 GLU A N 1
ATOM 1281 C CA . GLU A 1 166 ? -33.356 -18.571 50.761 1.00 69.62 166 GLU A CA 1
ATOM 1282 C C . GLU A 1 166 ? -34.758 -18.649 51.363 1.00 69.62 166 GLU A C 1
ATOM 1284 O O . GLU A 1 166 ? -35.558 -17.717 51.267 1.00 69.62 166 GLU A O 1
ATOM 1289 N N . ALA A 1 167 ? -35.077 -19.790 51.977 1.00 68.00 167 ALA A N 1
ATOM 1290 C CA . ALA A 1 167 ? -36.260 -19.896 52.818 1.00 68.00 167 ALA A CA 1
ATOM 1291 C C . ALA A 1 167 ? -36.039 -19.085 54.103 1.00 68.00 167 ALA A C 1
ATOM 1293 O O . ALA A 1 167 ? -34.940 -19.098 54.659 1.00 68.00 167 ALA A O 1
ATOM 1294 N N . ALA A 1 168 ? -37.090 -18.425 54.603 1.00 66.50 168 ALA A N 1
ATOM 1295 C CA . ALA A 1 168 ? -37.024 -17.718 55.880 1.00 66.50 168 ALA A CA 1
ATOM 1296 C C . ALA A 1 168 ? -36.475 -18.652 56.983 1.00 66.50 168 ALA A C 1
ATOM 1298 O O . ALA A 1 168 ? -36.917 -19.809 57.061 1.00 66.50 168 ALA A O 1
ATOM 1299 N N . PRO A 1 169 ? -35.516 -18.186 57.811 1.00 64.19 169 PRO A N 1
ATOM 1300 C CA . PRO A 1 169 ? -34.885 -19.015 58.830 1.00 64.19 169 PRO A CA 1
ATOM 1301 C C . PRO A 1 169 ? -35.942 -19.597 59.770 1.00 64.19 169 PRO A C 1
ATOM 1303 O O . PRO A 1 169 ? -36.933 -18.941 60.080 1.00 64.19 169 PRO A O 1
ATOM 1306 N N . ALA A 1 170 ? -35.722 -20.823 60.252 1.00 62.03 170 ALA A N 1
ATOM 1307 C CA . ALA A 1 170 ? -36.702 -21.556 61.063 1.00 62.03 170 ALA A CA 1
ATOM 1308 C C . ALA A 1 170 ? -37.143 -20.815 62.343 1.00 62.03 170 ALA A C 1
ATOM 1310 O O . ALA A 1 170 ? -38.216 -21.090 62.859 1.00 62.03 170 ALA A O 1
ATOM 1311 N N . VAL A 1 171 ? -36.342 -19.860 62.825 1.00 56.66 171 VAL A N 1
ATOM 1312 C CA . VAL A 1 171 ? -36.652 -18.972 63.961 1.00 56.66 171 VAL A CA 1
ATOM 1313 C C . VAL A 1 171 ? -37.750 -17.942 63.658 1.00 56.66 171 VAL A C 1
ATOM 1315 O O . VAL A 1 171 ? -38.374 -17.437 64.583 1.00 56.66 171 VAL A O 1
ATOM 1318 N N . ALA A 1 172 ? -37.987 -17.618 62.387 1.00 59.16 172 ALA A N 1
ATOM 1319 C CA . ALA A 1 172 ? -39.016 -16.671 61.957 1.00 59.16 172 ALA A CA 1
ATOM 1320 C C . ALA A 1 172 ? -40.343 -17.355 61.561 1.00 59.16 172 ALA A C 1
ATOM 1322 O O . ALA A 1 172 ? -41.226 -16.683 61.028 1.00 59.16 172 ALA A O 1
ATOM 1323 N N . ARG A 1 173 ? -40.462 -18.676 61.765 1.00 46.34 173 ARG A N 1
ATOM 1324 C CA . ARG A 1 173 ? -41.673 -19.467 61.499 1.00 46.34 173 ARG A CA 1
ATOM 1325 C C . ARG A 1 173 ? -42.483 -19.719 62.761 1.00 46.34 173 ARG A C 1
ATOM 1327 O O . ARG A 1 173 ? -41.862 -19.947 63.819 1.00 46.34 173 ARG A O 1
#

Sequence (173 aa):
MEAIWPGSSSFSESYAAGESPTPWGLYDTDNEFTASADKFANWAAKRLGYPIMAIELQDTQFWTCFEESVTEYSSQVNQFNIRENLLSLRGQATGSNVTHKRVTPNLADAIRISEQYGTEAGVGGTVDFKSGSISVNSGSQVYDLNALWANVSESGAIEVRKVYYEAAPAVAR